Protein AF-R0EHL7-F1 (afdb_monomer_lite)

InterPro domains:
  IPR010985 Ribbon-helix-helix [SSF47598] (7-59)

Sequence (106 aa):
MADGELILTLDAALAERLRLRAEAAGLSVEAYAHDILRRDVDPPGLAERETRWDGRLRPRSPEDDLDQNSKAYSDYIERICDEAERSGGVPWEQVRARLRNFGQPR

Structure (mmCIF, N/CA/C/O backbone):
data_AF-R0EHL7-F1
#
_entry.id   AF-R0EHL7-F1
#
loop_
_atom_site.group_PDB
_atom_site.id
_atom_site.type_symbol
_atom_site.label_atom_id
_atom_site.label_alt_id
_atom_site.label_comp_id
_atom_site.label_asym_id
_atom_site.label_entity_id
_atom_site.label_seq_id
_atom_site.pdbx_PDB_ins_code
_atom_site.Cartn_x
_atom_site.Cartn_y
_atom_site.Cartn_z
_atom_site.occupancy
_atom_site.B_iso_or_equiv
_atom_site.auth_seq_id
_atom_site.auth_comp_id
_atom_site.auth_asym_id
_atom_site.auth_atom_id
_atom_site.pdbx_PDB_model_num
ATOM 1 N N . MET A 1 1 ? 15.352 25.993 11.516 1.00 42.12 1 MET A N 1
ATOM 2 C CA . MET A 1 1 ? 14.539 24.825 11.900 1.00 42.12 1 MET A CA 1
ATOM 3 C C . MET A 1 1 ? 13.175 25.390 12.240 1.00 42.12 1 MET A C 1
ATOM 5 O O . MET A 1 1 ? 13.074 26.061 13.253 1.00 42.12 1 MET A O 1
ATOM 9 N N . ALA A 1 2 ? 12.218 25.339 11.315 1.00 47.38 2 ALA A N 1
ATOM 10 C CA . ALA A 1 2 ? 10.883 25.863 11.586 1.00 47.38 2 ALA A CA 1
ATOM 11 C C . ALA A 1 2 ? 10.076 24.737 12.232 1.00 47.38 2 ALA A C 1
ATOM 13 O O . ALA A 1 2 ? 9.847 23.721 11.579 1.00 47.38 2 ALA A O 1
ATOM 14 N N . ASP A 1 3 ? 9.688 24.912 13.492 1.00 60.44 3 ASP A N 1
ATOM 15 C CA . ASP A 1 3 ? 8.642 24.097 14.102 1.00 60.44 3 ASP A CA 1
ATOM 16 C C . ASP A 1 3 ? 7.330 24.489 13.415 1.00 60.44 3 ASP A C 1
ATOM 18 O O . ASP A 1 3 ? 6.743 25.536 13.689 1.00 60.44 3 ASP A O 1
ATOM 22 N N . GLY A 1 4 ? 6.949 23.717 12.398 1.00 75.31 4 GLY A N 1
ATOM 23 C CA . GLY A 1 4 ? 5.712 23.929 11.659 1.00 75.31 4 GLY A CA 1
ATOM 24 C C . GLY A 1 4 ? 4.547 23.319 12.424 1.00 75.31 4 GLY A C 1
ATOM 25 O O . GLY A 1 4 ? 4.360 22.107 12.380 1.00 75.31 4 GLY A O 1
ATOM 26 N N . GLU A 1 5 ? 3.764 24.143 13.115 1.00 82.69 5 GLU A N 1
ATOM 27 C CA . GLU A 1 5 ? 2.466 23.729 13.650 1.00 82.69 5 GLU A CA 1
ATOM 28 C C . GLU A 1 5 ? 1.447 23.613 12.504 1.00 82.69 5 GLU A C 1
ATOM 30 O O . GLU A 1 5 ? 1.378 24.482 11.628 1.00 82.69 5 GLU A O 1
ATOM 35 N N . LEU A 1 6 ? 0.655 22.536 12.496 1.00 82.06 6 LEU A N 1
ATOM 36 C CA . LEU A 1 6 ? -0.374 22.294 11.487 1.00 82.06 6 LEU A CA 1
ATOM 37 C C . LEU A 1 6 ? -1.704 21.955 12.164 1.00 82.06 6 LEU A C 1
ATOM 39 O O . LEU A 1 6 ? -1.808 20.982 12.907 1.00 82.06 6 LEU A O 1
ATOM 43 N N . ILE A 1 7 ? -2.733 22.754 11.878 1.00 88.94 7 ILE A N 1
ATOM 44 C CA . ILE A 1 7 ? -4.089 22.557 12.403 1.00 88.94 7 ILE A CA 1
ATOM 45 C C . ILE A 1 7 ? -4.929 21.830 11.349 1.00 88.94 7 ILE A C 1
ATOM 47 O O . ILE A 1 7 ? -5.061 22.298 10.219 1.00 88.94 7 ILE A O 1
ATOM 51 N N . LEU A 1 8 ? -5.529 20.699 11.730 1.00 84.75 8 LEU A N 1
ATOM 52 C CA . LEU A 1 8 ? -6.421 19.910 10.877 1.00 84.75 8 LEU A CA 1
ATOM 53 C C . LEU A 1 8 ? -7.881 20.109 11.288 1.00 84.75 8 LEU A C 1
ATOM 55 O O . LEU A 1 8 ? -8.231 19.986 12.460 1.00 84.75 8 LEU A O 1
ATOM 59 N N . THR A 1 9 ? -8.751 20.367 10.313 1.00 93.62 9 THR A N 1
ATOM 60 C CA . THR A 1 9 ? -10.204 20.396 10.521 1.00 93.62 9 THR A CA 1
ATOM 61 C C . THR A 1 9 ? -10.791 19.046 10.118 1.00 93.62 9 THR A C 1
ATOM 63 O O . THR A 1 9 ? -10.634 18.622 8.975 1.00 93.62 9 THR A O 1
ATOM 66 N N . LEU A 1 10 ? -11.453 18.362 11.053 1.00 92.75 10 LEU A N 1
ATOM 67 C CA . LEU A 1 10 ? -12.040 17.036 10.841 1.00 92.75 10 LEU A CA 1
ATOM 68 C C . LEU A 1 10 ? -13.564 17.105 10.938 1.00 92.75 10 LEU A C 1
ATOM 70 O O . LEU A 1 10 ? -14.110 17.916 11.688 1.00 92.75 10 LEU A O 1
ATOM 74 N N . ASP A 1 11 ? -14.253 16.220 10.220 1.00 96.62 11 ASP A N 1
ATOM 75 C CA . ASP A 1 11 ? -15.672 15.995 10.468 1.00 96.62 11 ASP A CA 1
ATOM 76 C C . ASP A 1 11 ? -15.892 15.332 11.841 1.00 96.62 11 ASP A C 1
ATOM 78 O O . ASP A 1 11 ? -15.013 14.657 12.388 1.00 96.62 11 ASP A O 1
ATOM 82 N N . ALA A 1 12 ? -17.090 15.513 12.401 1.00 94.12 12 ALA A N 1
ATOM 83 C CA . ALA A 1 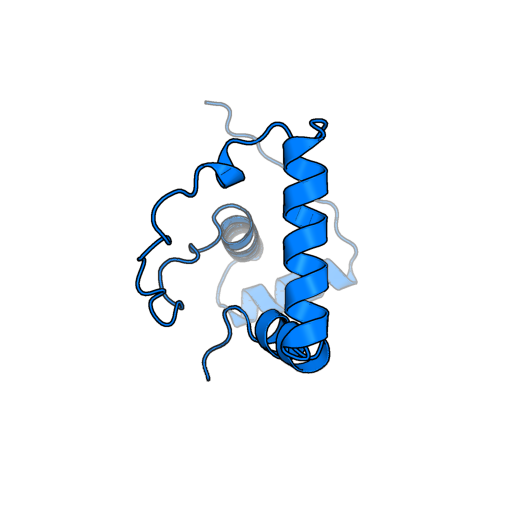12 ? -17.413 15.045 13.747 1.00 94.12 12 ALA A CA 1
ATOM 84 C C . ALA A 1 12 ? -17.287 13.518 13.907 1.00 94.12 12 ALA A C 1
ATOM 86 O O . ALA A 1 12 ? -16.868 13.040 14.961 1.00 94.12 12 ALA A O 1
ATOM 87 N N . ALA A 1 13 ? -17.610 12.739 12.869 1.00 94.62 13 ALA A N 1
ATOM 88 C CA . ALA A 1 13 ? -17.545 11.282 12.936 1.00 94.62 13 ALA A CA 1
ATOM 89 C C . ALA A 1 13 ? -16.095 10.776 12.905 1.00 94.62 13 ALA A C 1
ATOM 91 O O . ALA A 1 13 ? -15.754 9.782 13.551 1.00 94.62 13 ALA A O 1
ATOM 92 N N . LEU A 1 14 ? -15.216 11.441 12.157 1.00 92.69 14 LEU A N 1
ATOM 93 C CA . LEU A 1 14 ? -13.788 11.155 12.173 1.00 92.69 14 LEU A CA 1
ATOM 94 C C . LEU A 1 14 ? -13.140 11.573 13.498 1.00 92.69 14 LEU A C 1
ATOM 96 O O . LEU A 1 14 ? -12.376 10.781 14.051 1.00 92.69 14 LEU A O 1
ATOM 100 N N . ALA A 1 15 ? -13.493 12.743 14.035 1.00 94.50 15 ALA A N 1
ATOM 101 C CA . ALA A 1 15 ? -12.998 13.206 15.330 1.00 94.50 15 ALA A CA 1
ATOM 102 C C . ALA A 1 15 ? -13.331 12.214 16.459 1.00 94.50 15 ALA A C 1
ATOM 104 O O . ALA A 1 15 ? -12.449 11.844 17.236 1.00 94.50 15 ALA A O 1
ATOM 105 N N . GLU A 1 16 ? -14.566 11.707 16.501 1.00 95.06 16 GLU A N 1
ATOM 106 C CA . GLU A 1 16 ? -14.991 10.770 17.546 1.00 95.06 16 GLU A CA 1
ATOM 107 C C . GLU A 1 16 ? -14.304 9.405 17.428 1.00 95.06 16 GLU A C 1
ATOM 109 O O . GLU A 1 16 ? -13.822 8.847 18.414 1.00 95.06 16 GLU A O 1
ATOM 114 N N . ARG A 1 17 ? -14.163 8.876 16.205 1.00 95.25 17 ARG A N 1
ATOM 115 C CA . ARG A 1 17 ? -13.412 7.629 15.980 1.00 95.25 17 ARG A CA 1
ATOM 116 C C . ARG A 1 17 ? -11.956 7.757 16.412 1.00 95.25 17 ARG A C 1
ATOM 118 O O . ARG A 1 17 ? -11.402 6.807 16.965 1.00 95.25 17 ARG A O 1
ATOM 125 N N . LEU A 1 18 ? -11.336 8.902 16.140 1.00 94.50 18 LEU A N 1
ATOM 126 C CA . LEU A 1 18 ? -9.950 9.153 16.511 1.00 94.50 18 LEU A CA 1
ATOM 127 C C . LEU A 1 18 ? -9.799 9.250 18.034 1.00 94.50 18 LEU A C 1
ATOM 129 O O . LEU A 1 18 ? -8.883 8.650 18.590 1.00 94.50 18 LEU A O 1
ATOM 133 N N . ARG A 1 19 ? -10.750 9.903 18.710 1.00 94.12 19 ARG A N 1
ATOM 134 C CA . ARG A 1 19 ? -10.814 9.964 20.173 1.00 94.12 19 ARG A CA 1
ATOM 135 C C . ARG A 1 19 ? -10.939 8.584 20.813 1.00 94.12 19 ARG A C 1
ATOM 137 O O . ARG A 1 19 ? -10.118 8.248 21.660 1.00 94.12 19 ARG A O 1
ATOM 144 N N . LEU A 1 20 ? -11.898 7.772 20.369 1.00 97.06 20 LEU A N 1
ATOM 145 C CA . LEU A 1 20 ? -12.110 6.420 20.901 1.00 97.06 20 LEU A CA 1
ATOM 146 C C . LEU A 1 20 ? -10.874 5.531 20.727 1.00 97.06 20 LEU A C 1
ATOM 148 O O . LEU A 1 20 ? -10.539 4.741 21.607 1.00 97.06 20 LEU A O 1
ATOM 152 N N . ARG A 1 21 ? -10.174 5.654 19.594 1.00 95.31 21 ARG A N 1
ATOM 153 C CA . ARG A 1 21 ? -8.945 4.890 19.352 1.00 95.31 21 ARG A CA 1
ATOM 154 C C . ARG A 1 21 ? -7.766 5.374 20.189 1.00 95.31 21 ARG A C 1
ATOM 156 O O . ARG A 1 21 ? -7.007 4.534 20.664 1.00 95.31 21 ARG A O 1
ATOM 163 N N . ALA A 1 22 ? -7.629 6.684 20.387 1.00 95.44 22 ALA A N 1
ATOM 164 C CA . ALA A 1 22 ? -6.616 7.241 21.277 1.00 95.44 22 ALA A CA 1
ATOM 165 C C . ALA A 1 22 ? -6.840 6.769 22.723 1.00 95.44 22 ALA A C 1
ATOM 167 O O . ALA A 1 22 ? -5.911 6.279 23.359 1.00 95.44 22 ALA A O 1
ATOM 168 N N . GLU A 1 23 ? -8.089 6.806 23.195 1.00 95.56 23 GLU A N 1
ATOM 169 C CA . GLU A 1 23 ? -8.473 6.316 24.522 1.00 95.56 23 GLU A CA 1
ATOM 170 C C . GL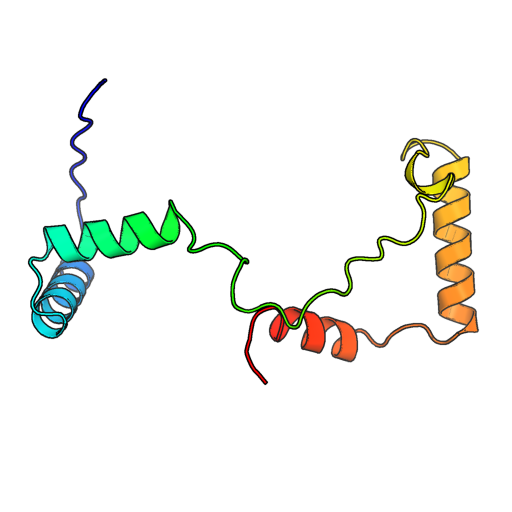U A 1 23 ? -8.207 4.814 24.680 1.00 95.56 23 GLU A C 1
ATOM 172 O O . GLU A 1 23 ? -7.588 4.400 25.659 1.00 95.56 23 GLU A O 1
ATOM 177 N N . ALA A 1 24 ? -8.575 4.001 23.685 1.00 95.62 24 ALA A N 1
ATOM 178 C CA . ALA A 1 24 ? -8.282 2.568 23.682 1.00 95.62 24 ALA A CA 1
ATOM 179 C C . ALA A 1 24 ? -6.772 2.260 23.697 1.00 95.62 24 ALA A C 1
ATOM 181 O O . ALA A 1 24 ? -6.361 1.221 24.211 1.00 95.62 24 ALA A O 1
ATOM 182 N N . ALA A 1 25 ? -5.947 3.155 23.147 1.00 92.88 25 ALA A N 1
ATOM 183 C CA . ALA A 1 25 ? -4.491 3.066 23.192 1.00 92.88 25 ALA A CA 1
ATOM 184 C C . ALA A 1 25 ? -3.877 3.668 24.474 1.00 92.88 25 ALA A C 1
ATOM 186 O O . ALA A 1 25 ? -2.665 3.575 24.658 1.00 92.88 25 ALA A O 1
ATOM 187 N N . GLY A 1 26 ? -4.679 4.288 25.350 1.00 95.38 26 GLY A N 1
ATOM 188 C CA . GLY A 1 26 ? -4.198 4.998 26.540 1.00 95.38 26 GLY A CA 1
ATOM 189 C C . GLY A 1 26 ? -3.396 6.266 26.220 1.00 95.38 26 GLY A C 1
ATOM 190 O O . GLY A 1 26 ? -2.581 6.699 27.033 1.00 95.38 26 GLY A O 1
ATOM 191 N N . LEU A 1 27 ? -3.592 6.844 25.033 1.00 95.06 27 LEU A N 1
ATOM 192 C CA . LEU A 1 27 ? -2.863 8.008 24.534 1.00 95.06 27 LEU A CA 1
ATOM 193 C C . LEU A 1 27 ? -3.769 9.239 24.458 1.00 95.06 27 LEU A C 1
ATOM 195 O O . LEU A 1 27 ? -4.994 9.140 24.362 1.00 95.06 27 LEU A O 1
ATOM 199 N N . SER A 1 28 ? -3.159 10.426 24.448 1.00 95.31 28 SER A N 1
ATOM 200 C CA . SER A 1 28 ? -3.878 11.629 24.032 1.00 95.31 28 SER A CA 1
ATOM 201 C C . SER A 1 28 ? -4.205 11.555 22.538 1.00 95.31 28 SER A C 1
ATOM 203 O O . SER A 1 28 ? -3.513 10.896 21.759 1.00 95.31 28 SER A O 1
ATOM 205 N N . VAL A 1 29 ? -5.256 12.265 22.128 1.00 93.00 29 VAL A N 1
ATOM 206 C CA . VAL A 1 29 ? -5.661 12.393 20.718 1.00 93.00 29 VAL A CA 1
ATOM 207 C C . VAL A 1 29 ? -4.500 12.862 19.836 1.00 93.00 29 VAL A C 1
ATOM 209 O O . VAL A 1 29 ? -4.266 12.291 18.774 1.00 93.00 29 VAL A O 1
ATOM 212 N N . GLU A 1 30 ? -3.746 13.856 20.300 1.00 91.81 30 GLU A N 1
ATOM 213 C CA . GLU A 1 30 ? -2.590 14.407 19.592 1.00 91.81 30 GLU A CA 1
ATOM 214 C C . GLU A 1 30 ? -1.447 13.393 19.470 1.00 91.81 30 GLU A C 1
ATOM 216 O O . GLU A 1 30 ? -0.947 13.162 18.371 1.00 91.81 30 GLU A O 1
ATOM 221 N N . ALA A 1 31 ? -1.080 12.724 20.567 1.00 93.31 31 ALA A N 1
ATOM 222 C CA . ALA A 1 31 ? -0.021 11.717 20.557 1.00 93.31 31 ALA A CA 1
ATOM 223 C C . ALA A 1 31 ? -0.375 10.530 19.650 1.00 93.31 31 ALA A C 1
ATOM 225 O O . ALA A 1 31 ? 0.481 10.027 18.924 1.00 93.31 31 ALA A O 1
ATOM 226 N N . TYR A 1 32 ? -1.642 10.112 19.651 1.00 93.94 32 TYR A N 1
ATOM 227 C CA . TYR A 1 32 ? -2.131 9.056 18.772 1.00 93.94 32 TYR A CA 1
ATOM 228 C C . TYR A 1 32 ? -2.117 9.475 17.294 1.00 93.94 32 TYR A C 1
ATOM 230 O O . TYR A 1 32 ? -1.677 8.707 16.439 1.00 93.94 32 TYR A O 1
ATOM 238 N N . ALA A 1 33 ? -2.548 10.701 16.980 1.00 92.00 33 ALA A N 1
ATOM 239 C CA . ALA A 1 33 ? -2.489 11.236 15.621 1.00 92.00 33 ALA A CA 1
ATOM 240 C C . ALA A 1 33 ? -1.041 11.356 15.121 1.00 92.00 33 ALA A C 1
ATOM 242 O O . ALA A 1 33 ? -0.747 10.966 13.992 1.00 92.00 33 ALA A O 1
ATOM 243 N N . HIS A 1 34 ? -0.129 11.830 15.972 1.00 90.81 34 HIS A N 1
ATOM 244 C CA . HIS A 1 34 ? 1.290 11.929 15.650 1.00 90.81 34 HIS A CA 1
ATOM 245 C C . HIS A 1 34 ? 1.927 10.551 15.422 1.00 90.81 34 HIS A C 1
ATOM 247 O O . HIS A 1 34 ? 2.713 10.393 14.495 1.00 90.81 34 HIS A O 1
ATOM 253 N N . ASP A 1 35 ? 1.585 9.536 16.221 1.00 89.06 35 ASP A N 1
ATOM 254 C CA . ASP A 1 35 ? 2.061 8.159 16.021 1.00 89.06 35 ASP A CA 1
ATOM 255 C C . ASP A 1 35 ? 1.593 7.578 14.676 1.00 89.06 35 ASP A C 1
ATOM 257 O O . ASP A 1 35 ? 2.401 7.016 13.940 1.00 89.06 35 ASP A O 1
ATOM 261 N N . ILE A 1 36 ? 0.323 7.775 14.300 1.00 88.75 36 ILE A N 1
ATOM 262 C CA . ILE A 1 36 ? -0.186 7.347 12.984 1.00 88.75 36 ILE A CA 1
ATOM 263 C C . ILE A 1 36 ? 0.555 8.062 11.853 1.00 88.75 36 ILE A C 1
ATOM 265 O O . ILE A 1 36 ? 1.099 7.403 10.971 1.00 88.75 36 ILE A O 1
ATOM 269 N N . LEU A 1 37 ? 0.609 9.398 11.890 1.00 87.81 37 LEU A N 1
ATOM 270 C CA . LEU A 1 37 ? 1.258 10.184 10.839 1.00 87.81 37 LEU A CA 1
ATOM 271 C C . LEU A 1 37 ? 2.740 9.838 10.725 1.00 87.81 37 LEU A C 1
ATOM 273 O O . LEU A 1 37 ? 3.267 9.739 9.621 1.00 87.81 37 LEU A O 1
ATOM 277 N N . ARG A 1 38 ? 3.408 9.591 11.853 1.00 86.00 38 ARG A N 1
ATOM 278 C CA . ARG A 1 38 ? 4.796 9.149 11.855 1.00 86.00 38 ARG A CA 1
ATOM 279 C C . ARG A 1 38 ? 4.957 7.784 11.200 1.00 86.00 38 ARG A C 1
ATOM 281 O O . ARG A 1 38 ? 5.882 7.637 10.426 1.00 86.00 38 ARG A O 1
ATOM 288 N N . ARG A 1 39 ? 4.087 6.806 11.458 1.00 78.75 39 ARG A N 1
ATOM 289 C CA . ARG A 1 39 ? 4.164 5.482 10.806 1.00 78.75 39 ARG A CA 1
ATOM 290 C C . ARG A 1 39 ? 3.965 5.547 9.293 1.00 78.75 39 ARG A C 1
ATOM 292 O O . ARG A 1 39 ? 4.494 4.695 8.587 1.00 78.75 39 ARG A O 1
ATOM 299 N N . ASP A 1 40 ? 3.200 6.524 8.813 1.00 76.12 40 ASP A N 1
ATOM 300 C CA . ASP A 1 40 ? 2.959 6.717 7.381 1.00 76.12 40 ASP A CA 1
ATOM 301 C C . ASP A 1 40 ? 4.077 7.537 6.702 1.00 76.12 40 ASP A C 1
ATOM 303 O O . ASP A 1 40 ? 4.397 7.289 5.540 1.00 76.12 40 ASP A O 1
ATOM 307 N N . VAL A 1 41 ? 4.685 8.498 7.412 1.00 71.88 41 VAL A N 1
ATOM 308 C CA . VAL A 1 41 ? 5.779 9.359 6.907 1.00 71.88 41 VAL A CA 1
ATOM 309 C C . VAL A 1 41 ? 7.159 8.709 7.063 1.00 71.88 41 VAL A C 1
ATOM 311 O O . VAL A 1 41 ? 7.966 8.768 6.137 1.00 71.88 41 VAL A O 1
ATOM 314 N N . ASP A 1 42 ? 7.412 8.072 8.206 1.00 59.50 42 ASP A N 1
ATOM 315 C CA . ASP A 1 42 ? 8.501 7.127 8.449 1.00 59.50 42 ASP A CA 1
ATOM 316 C C . ASP A 1 42 ? 7.907 5.717 8.293 1.00 59.50 42 ASP A C 1
ATOM 318 O O . ASP A 1 42 ? 7.579 5.087 9.308 1.00 59.50 42 ASP A O 1
ATOM 322 N N . PRO A 1 43 ? 7.718 5.192 7.063 1.00 54.84 43 PRO A N 1
ATOM 323 C CA . PRO A 1 43 ? 7.297 3.809 6.918 1.00 54.84 43 PRO A CA 1
ATOM 324 C C . PRO A 1 43 ? 8.281 2.949 7.723 1.00 54.84 43 PRO A C 1
ATOM 326 O O . PRO A 1 43 ? 9.485 3.015 7.438 1.00 54.84 43 PRO A O 1
ATOM 329 N N . PRO A 1 44 ? 7.832 2.173 8.739 1.00 51.12 44 PRO A N 1
ATOM 330 C CA . PRO A 1 44 ? 8.691 1.179 9.356 1.00 51.12 44 PRO A CA 1
ATOM 331 C C . PRO A 1 44 ? 9.160 0.324 8.196 1.00 51.12 44 PRO A C 1
ATOM 333 O O . PRO A 1 44 ? 8.338 -0.233 7.465 1.00 51.12 44 PRO A O 1
ATOM 336 N N . GLY A 1 45 ? 10.465 0.392 7.938 1.00 43.97 45 GLY A N 1
ATOM 337 C CA . GLY A 1 45 ? 11.007 -0.000 6.655 1.00 43.97 45 GLY A CA 1
ATOM 338 C C . GLY A 1 45 ? 10.512 -1.381 6.246 1.00 43.97 45 GLY A C 1
ATOM 339 O O . GLY A 1 45 ? 10.236 -2.246 7.080 1.00 43.97 45 GLY A O 1
ATOM 340 N N . LEU A 1 46 ? 10.528 -1.618 4.943 1.00 44.16 46 LEU A N 1
ATOM 341 C CA . LEU A 1 46 ? 10.569 -2.940 4.311 1.00 44.16 46 LEU A CA 1
ATOM 342 C C . LEU A 1 46 ? 11.615 -3.924 4.914 1.00 44.16 46 LEU A C 1
ATOM 344 O O . LEU A 1 46 ? 11.852 -4.984 4.356 1.00 44.16 46 LEU A O 1
ATOM 348 N N . ALA A 1 47 ? 12.262 -3.612 6.038 1.00 48.94 47 ALA A N 1
ATOM 349 C CA . ALA A 1 47 ? 13.457 -4.250 6.552 1.00 48.94 47 ALA A CA 1
ATOM 350 C C . ALA A 1 47 ? 13.233 -5.505 7.418 1.00 48.94 47 ALA A C 1
ATOM 352 O O . ALA A 1 47 ? 14.207 -6.205 7.666 1.00 48.94 47 ALA A O 1
ATOM 353 N N . GLU A 1 48 ? 12.017 -5.845 7.870 1.00 45.25 48 GLU A N 1
ATOM 354 C CA . GLU A 1 48 ? 11.864 -6.958 8.841 1.00 45.25 48 GLU A CA 1
ATOM 355 C C . GLU A 1 48 ? 10.848 -8.053 8.472 1.00 45.25 48 GLU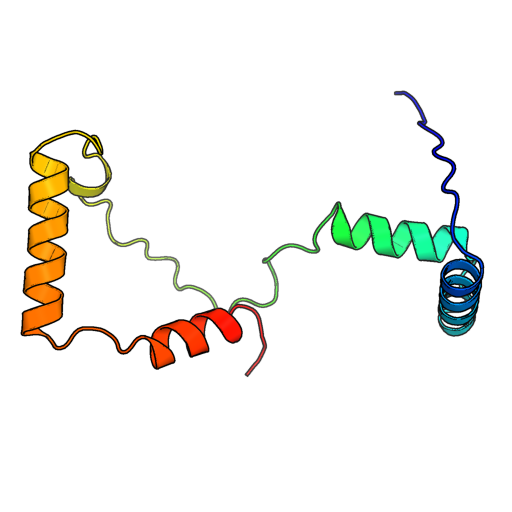 A C 1
ATOM 357 O O . GLU A 1 48 ? 10.681 -9.017 9.218 1.00 45.25 48 GLU A O 1
ATOM 362 N N . ARG A 1 49 ? 10.184 -7.970 7.312 1.00 40.25 49 ARG A N 1
ATOM 363 C CA . ARG A 1 49 ? 9.200 -8.988 6.869 1.00 40.25 49 ARG A CA 1
ATOM 364 C C . ARG A 1 49 ? 9.470 -9.583 5.496 1.00 40.25 49 ARG A C 1
ATOM 366 O O . ARG A 1 49 ? 8.595 -10.219 4.910 1.00 40.25 49 ARG A O 1
ATOM 373 N N . GLU A 1 50 ? 10.677 -9.421 4.978 1.00 41.53 50 GLU A N 1
ATOM 374 C CA . GLU A 1 50 ? 11.064 -10.144 3.780 1.00 41.53 50 GLU A CA 1
ATOM 375 C C . GLU A 1 50 ? 11.437 -11.577 4.155 1.00 41.53 50 GLU A C 1
ATOM 377 O O . GLU A 1 50 ? 12.349 -11.837 4.942 1.00 41.53 50 GLU A O 1
ATOM 382 N N . THR A 1 51 ? 10.757 -12.540 3.534 1.00 46.09 51 THR A N 1
ATOM 383 C CA . THR A 1 51 ? 11.426 -13.810 3.250 1.00 46.09 51 THR A CA 1
ATOM 384 C C . THR A 1 51 ? 12.635 -13.410 2.420 1.00 46.09 51 THR A C 1
ATOM 386 O O . THR A 1 51 ? 12.434 -12.953 1.300 1.00 46.09 51 THR A O 1
ATOM 389 N N . ARG A 1 52 ? 13.838 -13.453 3.012 1.00 43.78 52 ARG A N 1
ATOM 390 C CA . ARG A 1 52 ? 15.087 -12.952 2.424 1.00 43.78 52 ARG A CA 1
ATOM 391 C C . ARG A 1 52 ? 15.096 -13.199 0.920 1.00 43.78 52 ARG A C 1
ATOM 393 O O . ARG A 1 52 ? 15.266 -14.336 0.481 1.00 43.78 52 ARG A O 1
ATOM 400 N N . TRP A 1 53 ? 14.931 -12.127 0.151 1.00 49.38 53 TRP A N 1
ATOM 401 C CA . TRP A 1 53 ? 15.382 -12.107 -1.225 1.00 49.38 53 TRP A CA 1
ATOM 402 C C . TRP A 1 53 ? 16.862 -12.496 -1.173 1.00 49.38 53 TRP A C 1
ATOM 404 O O . TRP A 1 53 ? 17.643 -11.870 -0.451 1.00 49.38 53 TRP A O 1
ATOM 414 N N . ASP A 1 54 ? 17.262 -13.580 -1.841 1.00 55.41 54 ASP A N 1
ATOM 415 C CA . ASP A 1 54 ? 18.638 -14.084 -1.740 1.00 55.41 54 ASP A CA 1
ATOM 416 C C . ASP A 1 54 ? 19.668 -13.117 -2.348 1.00 55.41 54 ASP A C 1
ATOM 418 O O . ASP A 1 54 ? 20.874 -13.344 -2.237 1.00 55.41 54 ASP A O 1
ATOM 422 N N . GLY A 1 55 ? 19.209 -11.992 -2.912 1.00 47.94 55 GLY A N 1
ATOM 423 C CA . GLY A 1 55 ? 20.039 -10.831 -3.203 1.00 47.94 55 GLY A CA 1
ATOM 424 C C . GLY A 1 55 ? 21.011 -11.067 -4.338 1.00 47.94 55 GLY A C 1
ATOM 425 O O . GLY A 1 55 ? 21.756 -10.154 -4.691 1.00 47.94 55 GLY A O 1
ATOM 426 N N . ARG A 1 56 ? 20.989 -12.244 -4.969 1.00 47.66 56 ARG A N 1
ATOM 427 C CA . ARG A 1 56 ? 21.634 -12.406 -6.257 1.00 47.66 56 ARG A CA 1
ATOM 428 C C . ARG A 1 56 ? 20.737 -11.727 -7.269 1.00 47.66 56 ARG A C 1
ATOM 430 O O . ARG A 1 56 ? 19.960 -12.357 -7.977 1.00 47.66 56 ARG A O 1
ATOM 437 N N . LEU A 1 57 ? 20.887 -10.402 -7.342 1.00 53.84 57 LEU A N 1
ATOM 438 C CA . LEU A 1 57 ? 20.732 -9.705 -8.604 1.00 53.84 57 LEU A CA 1
ATOM 439 C C . LEU A 1 57 ? 21.385 -10.609 -9.643 1.00 53.84 57 LEU A C 1
ATOM 441 O O . LEU A 1 57 ? 22.559 -10.977 -9.503 1.00 53.84 57 LEU A O 1
ATOM 445 N N . ARG A 1 58 ? 20.603 -11.028 -10.640 1.00 62.62 58 ARG A N 1
ATOM 446 C CA . ARG A 1 58 ? 21.203 -11.605 -11.835 1.00 62.62 58 ARG A CA 1
ATOM 447 C C . ARG A 1 58 ? 22.324 -10.641 -12.250 1.00 62.62 58 ARG A C 1
ATOM 449 O O . ARG A 1 58 ? 22.116 -9.426 -12.141 1.00 62.62 58 ARG A O 1
ATOM 456 N N . PRO A 1 59 ? 23.511 -11.143 -12.628 1.00 72.00 59 PRO A N 1
ATOM 457 C CA . PRO A 1 59 ? 24.561 -10.280 -13.143 1.00 72.00 59 PRO A CA 1
ATOM 458 C C . PRO A 1 59 ? 23.943 -9.316 -14.151 1.00 72.00 59 PRO A C 1
ATOM 460 O O . PRO A 1 59 ? 23.116 -9.748 -14.958 1.00 72.00 59 PRO A O 1
ATOM 463 N N . ARG A 1 60 ? 24.284 -8.028 -14.034 1.00 70.50 60 ARG A N 1
ATOM 464 C CA . ARG A 1 60 ? 23.760 -6.976 -14.910 1.00 70.50 60 ARG A CA 1
ATOM 465 C C . ARG A 1 60 ? 23.873 -7.465 -16.353 1.00 70.50 60 ARG A C 1
ATOM 467 O O . ARG A 1 60 ? 24.971 -7.811 -16.794 1.00 70.50 60 ARG A O 1
ATOM 474 N N . SER A 1 61 ? 22.740 -7.577 -17.036 1.00 76.94 61 SER A N 1
ATOM 475 C CA . SER A 1 61 ? 22.726 -7.956 -18.444 1.00 76.94 61 SER A CA 1
ATOM 476 C C . SER A 1 61 ? 23.078 -6.714 -19.262 1.00 76.94 61 SER A C 1
ATOM 478 O O . SER A 1 61 ? 22.647 -5.622 -18.895 1.00 76.94 61 SER A O 1
ATOM 480 N N . PRO A 1 62 ? 23.793 -6.839 -20.392 1.00 80.88 62 PRO A N 1
ATOM 481 C CA . PRO A 1 62 ? 23.947 -5.738 -21.348 1.00 80.88 62 PRO A CA 1
ATOM 482 C C . PRO A 1 62 ? 22.604 -5.126 -21.780 1.00 80.88 62 PRO A C 1
ATOM 484 O O . PRO A 1 62 ? 22.535 -3.962 -22.160 1.00 80.88 62 PRO A O 1
ATOM 487 N N . GLU A 1 63 ? 21.532 -5.915 -21.699 1.00 83.75 63 GLU A N 1
ATOM 488 C CA . GLU A 1 63 ? 20.165 -5.513 -22.029 1.00 83.75 63 GLU A CA 1
ATOM 489 C C . GLU A 1 63 ? 19.555 -4.543 -21.003 1.00 83.75 63 GLU A C 1
ATOM 491 O O . GLU A 1 63 ? 18.648 -3.788 -21.347 1.00 83.75 63 GLU A O 1
ATOM 496 N N . ASP A 1 64 ? 20.071 -4.520 -19.766 1.00 83.06 64 ASP A N 1
ATOM 497 C CA . ASP A 1 64 ? 19.612 -3.609 -18.709 1.00 83.06 64 ASP A CA 1
ATOM 498 C C . ASP A 1 64 ? 20.067 -2.150 -18.966 1.00 83.06 64 ASP A C 1
ATOM 500 O O . ASP A 1 64 ? 19.497 -1.222 -18.394 1.00 83.06 64 ASP A O 1
ATOM 504 N N . ASP A 1 65 ? 21.070 -1.942 -19.830 1.00 88.25 65 ASP A N 1
ATOM 505 C CA . ASP A 1 65 ? 21.629 -0.629 -20.196 1.00 88.25 65 ASP A CA 1
ATOM 506 C C . ASP A 1 65 ? 21.116 -0.105 -21.550 1.00 88.25 65 ASP A C 1
ATOM 508 O O . ASP A 1 65 ? 21.562 0.939 -22.033 1.00 88.25 65 ASP A O 1
ATOM 512 N N . LEU A 1 66 ? 20.190 -0.826 -22.187 1.00 89.25 66 LEU A N 1
ATOM 513 C CA . LEU A 1 66 ? 19.626 -0.410 -23.464 1.00 89.25 66 LEU A CA 1
ATOM 514 C C . LEU A 1 66 ? 18.742 0.825 -23.288 1.00 89.25 66 LEU A C 1
ATOM 516 O O . LEU A 1 66 ? 17.879 0.887 -22.410 1.00 89.25 66 LEU A O 1
ATOM 520 N N . ASP A 1 67 ? 18.919 1.793 -24.183 1.00 91.25 67 ASP A N 1
ATOM 521 C CA . ASP A 1 67 ? 17.996 2.914 -24.289 1.00 91.25 67 ASP A CA 1
ATOM 522 C C . ASP A 1 67 ? 16.604 2.399 -24.680 1.00 91.25 67 ASP A C 1
ATOM 524 O O . ASP A 1 67 ? 16.460 1.668 -25.663 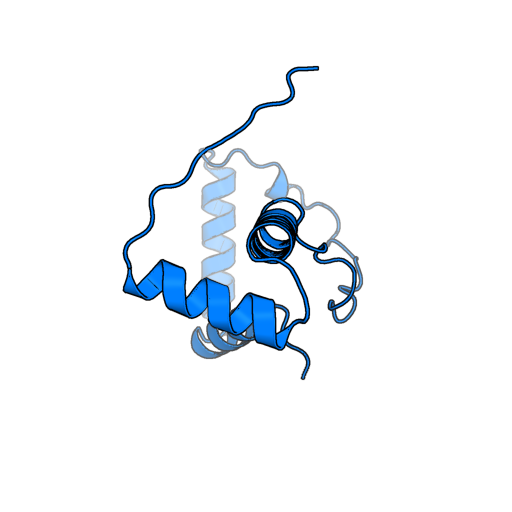1.00 91.25 67 ASP A O 1
ATOM 528 N N . GLN A 1 68 ? 15.578 2.791 -23.924 1.00 88.44 68 GLN A N 1
ATOM 5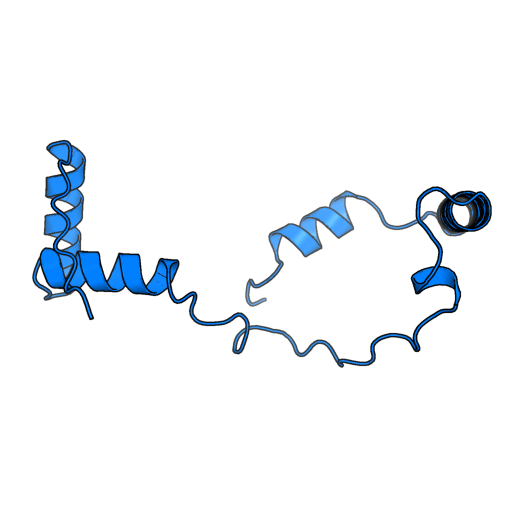29 C CA . GLN A 1 68 ? 14.215 2.271 -24.081 1.00 88.44 68 GLN A CA 1
ATOM 530 C C . GLN A 1 68 ? 13.567 2.648 -25.422 1.00 88.44 68 GLN A C 1
ATOM 532 O O . GLN A 1 68 ? 12.624 1.987 -25.848 1.00 88.44 68 GLN A O 1
ATOM 537 N N . ASN A 1 69 ? 14.072 3.680 -26.104 1.00 91.56 69 ASN A N 1
ATOM 538 C CA . ASN A 1 69 ? 13.599 4.087 -27.427 1.00 91.56 69 ASN A CA 1
ATOM 539 C C . ASN A 1 69 ? 14.433 3.470 -28.559 1.00 91.56 69 ASN A C 1
ATOM 541 O O . ASN A 1 69 ? 14.175 3.729 -29.737 1.00 91.56 69 ASN A O 1
ATOM 545 N N . SER A 1 70 ? 15.454 2.677 -28.231 1.00 93.06 70 SER A N 1
ATOM 546 C CA . SER A 1 70 ? 16.295 2.027 -29.225 1.00 93.06 70 SER A CA 1
ATOM 547 C C . SER A 1 70 ? 15.627 0.785 -29.806 1.00 93.06 70 SER A C 1
ATOM 549 O O . SER A 1 70 ? 14.933 0.033 -29.120 1.00 93.06 70 SER A O 1
ATOM 551 N N . LYS A 1 71 ? 15.934 0.502 -31.075 1.00 93.38 71 LYS A N 1
ATOM 552 C CA . LYS A 1 71 ? 15.540 -0.756 -31.721 1.00 93.38 71 LYS A CA 1
ATOM 553 C C . LYS A 1 71 ? 16.072 -1.986 -30.964 1.00 93.38 71 LYS A C 1
ATOM 555 O O . LYS A 1 71 ? 15.417 -3.014 -30.901 1.00 93.38 71 LYS A O 1
ATOM 560 N N . ALA A 1 72 ? 17.257 -1.886 -30.363 1.00 90.62 72 ALA A N 1
ATOM 561 C CA . ALA A 1 72 ? 17.830 -2.988 -29.595 1.00 90.62 72 ALA A CA 1
ATOM 562 C C . ALA A 1 72 ? 16.980 -3.336 -28.360 1.00 90.62 72 ALA A C 1
ATOM 564 O O . ALA A 1 72 ? 16.827 -4.512 -28.037 1.00 90.62 72 ALA A O 1
ATOM 565 N N . TYR A 1 73 ? 16.393 -2.331 -27.701 1.00 89.06 73 TYR A N 1
ATOM 566 C CA . TYR A 1 73 ? 15.458 -2.556 -26.602 1.00 89.06 73 TYR A CA 1
ATOM 567 C C . TYR A 1 73 ? 14.150 -3.182 -27.091 1.00 89.06 73 TYR A C 1
ATOM 569 O O . TYR A 1 73 ? 13.687 -4.147 -26.489 1.00 89.06 73 TYR A O 1
ATOM 577 N N . SER A 1 74 ? 13.580 -2.705 -28.205 1.00 90.00 74 SER A N 1
ATOM 578 C CA . SER A 1 74 ? 12.362 -3.317 -28.756 1.00 90.00 74 SER A CA 1
ATOM 579 C C . SER A 1 74 ? 12.581 -4.782 -29.146 1.00 90.00 74 SER A C 1
ATOM 581 O O . SER A 1 74 ? 11.783 -5.631 -28.760 1.00 90.00 74 SER A O 1
ATOM 583 N N . ASP A 1 75 ? 13.699 -5.095 -29.808 1.00 94.69 75 ASP A N 1
ATOM 584 C CA . ASP A 1 75 ? 14.055 -6.468 -30.193 1.00 94.69 75 ASP A CA 1
ATOM 585 C C . ASP A 1 75 ? 14.244 -7.371 -28.952 1.00 94.69 75 ASP A C 1
ATOM 587 O O . ASP A 1 75 ? 13.883 -8.550 -28.956 1.00 94.69 75 ASP A O 1
ATOM 591 N N . TYR A 1 76 ? 14.791 -6.826 -27.857 1.00 93.25 76 TYR A N 1
ATOM 592 C CA . TYR A 1 76 ? 14.922 -7.540 -26.584 1.00 93.25 76 TYR A CA 1
ATOM 593 C C . TYR A 1 76 ? 13.560 -7.872 -25.959 1.00 93.25 76 TYR A C 1
ATOM 595 O O . TYR A 1 76 ? 13.356 -8.995 -25.489 1.00 93.25 76 TYR A O 1
ATOM 603 N N . ILE A 1 77 ? 12.617 -6.926 -25.983 1.00 91.81 77 ILE A N 1
ATOM 604 C CA . ILE A 1 77 ? 11.253 -7.144 -25.489 1.00 91.81 77 ILE A CA 1
ATOM 605 C C . ILE A 1 77 ? 10.525 -8.195 -26.333 1.00 91.81 77 ILE A C 1
ATOM 607 O O . ILE A 1 77 ? 9.918 -9.103 -25.765 1.00 91.81 77 ILE A O 1
ATOM 611 N N . GLU A 1 78 ? 10.636 -8.134 -27.660 1.00 93.44 78 GLU A N 1
ATOM 612 C CA . GLU A 1 78 ? 10.060 -9.147 -28.556 1.00 93.44 78 GLU A CA 1
ATOM 613 C C . GLU A 1 78 ? 10.603 -10.547 -28.242 1.00 93.44 78 GLU A C 1
ATOM 615 O O . GLU A 1 78 ? 9.832 -11.492 -28.082 1.00 93.44 78 GLU A O 1
ATOM 620 N N . ARG A 1 79 ? 11.916 -10.676 -28.014 1.00 93.00 79 ARG A N 1
ATOM 621 C CA . ARG A 1 79 ? 12.532 -11.955 -27.633 1.00 93.00 79 ARG A CA 1
ATOM 622 C C . ARG A 1 79 ? 11.965 -12.520 -26.325 1.00 93.00 79 ARG A C 1
ATOM 624 O O . ARG A 1 79 ? 11.789 -13.734 -26.214 1.00 93.00 79 ARG A O 1
ATOM 631 N N . ILE A 1 80 ? 11.688 -11.664 -25.337 1.00 89.69 80 ILE A N 1
ATOM 632 C CA . ILE A 1 80 ? 11.047 -12.075 -24.077 1.00 89.69 80 ILE A CA 1
ATOM 633 C C . ILE A 1 80 ? 9.625 -12.583 -24.340 1.00 89.69 80 ILE A C 1
ATOM 635 O O . ILE A 1 80 ? 9.227 -13.602 -23.773 1.00 89.69 80 ILE A O 1
ATOM 639 N N . CYS A 1 81 ? 8.862 -11.897 -25.192 1.00 87.81 81 CYS A N 1
ATOM 640 C CA . CYS A 1 81 ? 7.511 -12.313 -25.565 1.00 87.81 81 CYS A CA 1
ATOM 641 C C . CYS A 1 81 ? 7.516 -13.678 -26.264 1.00 87.81 81 CYS A C 1
ATOM 643 O O . CYS A 1 81 ? 6.802 -14.581 -25.825 1.00 87.81 81 CYS A O 1
ATOM 645 N N . ASP A 1 82 ? 8.395 -13.875 -27.247 1.00 93.56 82 ASP A N 1
ATOM 646 C CA . ASP A 1 82 ? 8.550 -15.154 -27.950 1.00 93.56 82 ASP A CA 1
ATOM 647 C C . ASP A 1 82 ? 8.914 -16.300 -26.992 1.00 93.56 82 ASP A C 1
ATOM 649 O O . ASP A 1 82 ? 8.489 -17.448 -27.151 1.00 93.56 82 ASP A O 1
ATOM 653 N N . GLU A 1 83 ? 9.743 -16.020 -25.985 1.00 90.25 83 GLU A N 1
ATOM 654 C CA . GLU A 1 83 ? 10.111 -16.996 -24.961 1.00 90.25 83 GLU A CA 1
ATOM 655 C C . GLU A 1 83 ? 8.973 -17.313 -23.994 1.00 90.25 83 GLU A C 1
ATOM 657 O O . GLU A 1 83 ? 8.785 -18.479 -23.627 1.00 90.25 83 GLU A O 1
ATOM 662 N N . ALA A 1 84 ? 8.178 -16.315 -23.618 1.00 87.56 84 ALA A N 1
ATOM 663 C CA . ALA A 1 84 ? 6.987 -16.526 -22.813 1.00 87.56 84 ALA A CA 1
ATOM 664 C C . ALA A 1 84 ? 5.967 -17.393 -23.563 1.00 87.56 84 ALA A C 1
ATOM 666 O O . ALA A 1 84 ? 5.456 -18.354 -22.995 1.00 87.56 84 ALA A O 1
ATOM 667 N N . GLU A 1 85 ? 5.730 -17.134 -24.849 1.00 88.12 85 GLU A N 1
ATOM 668 C CA . GLU A 1 85 ? 4.840 -17.960 -25.673 1.00 88.12 85 GLU A CA 1
ATOM 669 C C . GLU A 1 85 ? 5.336 -19.407 -25.774 1.00 88.12 85 GLU A C 1
ATOM 671 O O . GLU A 1 85 ? 4.563 -20.351 -25.606 1.00 88.12 85 GLU A O 1
ATOM 676 N N . ARG A 1 86 ? 6.647 -19.597 -25.955 1.00 89.81 86 ARG A N 1
ATOM 677 C CA . ARG A 1 86 ? 7.268 -20.927 -26.041 1.00 89.81 86 ARG A CA 1
ATOM 678 C C . ARG A 1 86 ? 7.218 -21.711 -24.730 1.00 89.81 86 ARG A C 1
ATOM 680 O O . ARG A 1 86 ? 7.041 -22.926 -24.750 1.00 89.81 86 ARG A O 1
ATOM 687 N N . SER A 1 87 ? 7.423 -21.040 -23.599 1.00 90.00 87 SER A N 1
ATOM 688 C CA . SER A 1 87 ? 7.450 -21.660 -22.264 1.00 90.00 87 SER A CA 1
ATOM 689 C C . SER A 1 87 ? 6.067 -21.765 -21.613 1.00 90.00 87 SER A C 1
ATOM 691 O O . SER A 1 87 ? 5.936 -22.369 -20.549 1.00 90.00 87 SER A O 1
ATOM 693 N N . GLY A 1 88 ? 5.037 -21.184 -22.238 1.00 85.38 88 GLY A N 1
ATOM 694 C CA . GLY A 1 88 ? 3.698 -21.032 -21.666 1.00 85.38 88 GLY A CA 1
ATOM 695 C C . GLY A 1 88 ? 3.581 -19.880 -20.659 1.00 85.38 88 GLY A C 1
ATOM 696 O O . GLY A 1 88 ? 2.496 -19.643 -20.125 1.00 85.38 88 GLY A O 1
ATOM 697 N N . GLY A 1 89 ? 4.674 -19.150 -20.416 1.00 84.25 89 GLY A N 1
ATOM 698 C CA . GLY A 1 89 ? 4.725 -17.974 -19.560 1.00 84.25 89 GLY A CA 1
ATOM 699 C C . GLY A 1 89 ? 4.359 -18.265 -18.104 1.00 84.25 89 GLY A C 1
ATOM 700 O O . GLY A 1 89 ? 4.346 -19.403 -17.634 1.00 84.25 89 GLY A O 1
ATOM 701 N N . VAL A 1 90 ? 4.059 -17.201 -17.358 1.00 83.62 90 VAL A N 1
ATOM 702 C CA . VAL A 1 90 ? 3.560 -17.307 -15.982 1.00 83.62 90 VAL A CA 1
ATOM 703 C C . VAL A 1 90 ? 2.098 -16.861 -15.958 1.00 83.62 90 VAL A C 1
ATOM 705 O O . VAL A 1 90 ? 1.819 -15.717 -16.321 1.00 83.62 90 VAL A O 1
ATOM 708 N N . PRO A 1 91 ? 1.152 -17.703 -15.497 1.00 85.81 91 PRO A N 1
ATOM 709 C CA . PRO A 1 91 ? -0.252 -17.321 -15.414 1.00 85.81 91 PRO A CA 1
ATOM 710 C C . PRO A 1 91 ? -0.458 -16.063 -14.570 1.00 85.81 91 PRO A C 1
ATOM 712 O O . PRO A 1 91 ? 0.050 -15.958 -13.448 1.00 85.81 91 PRO A O 1
ATOM 715 N N . TRP A 1 92 ? -1.270 -15.135 -15.078 1.00 80.81 92 TRP A N 1
ATOM 716 C CA . TRP A 1 92 ? -1.513 -13.853 -14.418 1.00 80.81 92 TRP A CA 1
ATOM 717 C C . TRP A 1 92 ? -2.064 -14.000 -12.995 1.00 80.81 92 TRP A C 1
ATOM 719 O O . TRP A 1 92 ? -1.663 -13.255 -12.108 1.00 80.81 92 TRP A O 1
ATOM 729 N N . GLU A 1 93 ? -2.905 -15.000 -12.724 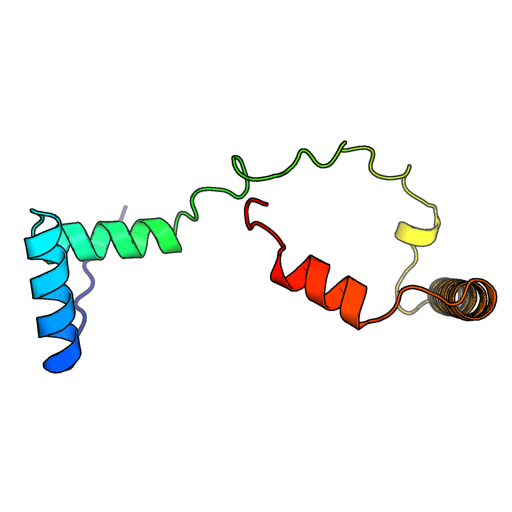1.00 84.12 93 GLU A N 1
ATOM 730 C CA . GLU A 1 93 ? -3.418 -15.243 -11.369 1.00 84.12 93 GLU A CA 1
ATOM 731 C C . GLU A 1 93 ? -2.314 -15.645 -10.382 1.00 84.12 93 GLU A C 1
ATOM 733 O O . GLU A 1 93 ? -2.360 -15.263 -9.213 1.00 84.12 93 GLU A O 1
ATOM 738 N N . GLN A 1 94 ? -1.272 -16.341 -10.847 1.00 80.31 94 GLN A N 1
ATOM 739 C CA . GLN A 1 94 ? -0.113 -16.668 -10.019 1.00 80.31 94 GLN A CA 1
ATOM 740 C C . GLN A 1 94 ? 0.722 -15.416 -9.720 1.00 80.31 94 GLN A C 1
ATOM 742 O O . GLN A 1 94 ? 1.171 -15.229 -8.588 1.00 80.31 94 GLN A O 1
ATOM 747 N N . VAL A 1 95 ? 0.896 -14.533 -10.707 1.00 82.19 95 VAL A N 1
ATOM 748 C CA . VAL A 1 95 ? 1.566 -13.235 -10.520 1.00 82.19 95 VAL A CA 1
ATOM 749 C C . VAL A 1 95 ? 0.763 -12.352 -9.567 1.00 82.19 95 VAL A C 1
ATOM 751 O O . VAL A 1 95 ? 1.302 -11.845 -8.587 1.00 82.19 95 VAL A O 1
ATOM 754 N N . ARG A 1 96 ? -0.548 -12.233 -9.782 1.00 80.19 96 ARG A N 1
ATOM 755 C CA . ARG A 1 96 ? -1.466 -11.461 -8.942 1.00 80.19 96 ARG A CA 1
ATOM 756 C C . ARG A 1 96 ? -1.494 -11.976 -7.507 1.00 80.19 96 ARG A C 1
ATOM 758 O O . ARG A 1 96 ? -1.475 -11.168 -6.585 1.00 80.19 96 ARG A O 1
ATOM 765 N N . ALA A 1 97 ? -1.524 -13.290 -7.296 1.00 76.06 97 ALA A N 1
ATOM 766 C CA . ALA A 1 97 ? -1.458 -13.871 -5.957 1.00 76.06 97 ALA A CA 1
ATOM 767 C C . ALA A 1 97 ? -0.125 -13.546 -5.266 1.00 76.06 97 ALA A C 1
ATOM 769 O O . ALA A 1 97 ? -0.113 -13.209 -4.085 1.00 76.06 97 ALA A O 1
ATOM 770 N N . ARG A 1 98 ? 0.994 -13.581 -6.002 1.00 71.69 98 ARG A N 1
ATOM 771 C CA . ARG A 1 98 ? 2.307 -13.171 -5.478 1.00 71.69 98 ARG A CA 1
ATOM 772 C C . ARG A 1 98 ? 2.354 -11.682 -5.131 1.00 71.69 98 ARG A C 1
ATOM 774 O O . ARG A 1 98 ? 2.887 -11.343 -4.085 1.00 71.69 98 ARG A O 1
ATOM 781 N N . LEU A 1 99 ? 1.756 -10.820 -5.955 1.00 76.88 99 LEU A N 1
ATOM 782 C CA . LEU A 1 99 ? 1.667 -9.377 -5.706 1.00 76.88 99 LEU A CA 1
ATOM 783 C C . LEU A 1 99 ? 0.744 -9.034 -4.531 1.00 76.88 99 LEU A C 1
ATOM 785 O O . LEU A 1 99 ? 1.056 -8.159 -3.735 1.00 76.88 99 LEU A O 1
ATOM 789 N N . ARG A 1 100 ? -0.388 -9.729 -4.389 1.00 69.12 100 ARG A N 1
ATOM 790 C CA . ARG A 1 100 ? -1.324 -9.520 -3.271 1.00 69.12 100 ARG A CA 1
ATOM 791 C C . ARG A 1 100 ? -0.764 -9.991 -1.934 1.00 69.12 100 ARG A C 1
ATOM 793 O O . ARG A 1 100 ? -1.072 -9.398 -0.909 1.00 69.12 100 ARG A O 1
ATOM 800 N N . ASN A 1 101 ? 0.070 -11.026 -1.964 1.00 62.25 101 ASN A N 1
ATOM 801 C CA . ASN A 1 101 ? 0.766 -11.544 -0.790 1.00 62.25 101 ASN A CA 1
ATOM 802 C C . ASN A 1 101 ? 2.159 -10.917 -0.618 1.00 62.25 101 ASN A C 1
ATOM 804 O O . ASN A 1 101 ? 2.952 -11.391 0.195 1.00 62.25 101 ASN A O 1
ATOM 808 N N . PHE A 1 102 ? 2.477 -9.874 -1.389 1.00 53.69 102 PHE A N 1
ATOM 809 C CA . PHE A 1 102 ? 3.743 -9.167 -1.282 1.00 53.69 102 PHE A CA 1
ATOM 810 C C . PHE A 1 102 ? 3.805 -8.472 0.086 1.00 53.69 102 PHE A C 1
ATOM 812 O O . PHE A 1 102 ? 3.010 -7.581 0.376 1.00 53.69 102 PHE A O 1
ATOM 819 N N . GLY A 1 103 ? 4.702 -8.941 0.959 1.00 51.00 103 GLY A N 1
ATOM 820 C CA . GLY A 1 103 ? 4.865 -8.428 2.325 1.00 51.00 103 GLY A CA 1
ATOM 821 C C . GLY A 1 103 ? 3.933 -9.024 3.393 1.00 51.00 103 GLY A C 1
ATOM 822 O O . GLY A 1 103 ? 3.993 -8.583 4.542 1.00 51.00 103 GLY A O 1
ATOM 823 N N . GLN A 1 104 ? 3.093 -10.020 3.071 1.00 47.62 104 GLN A N 1
ATOM 824 C CA . GLN A 1 104 ? 2.279 -10.716 4.080 1.00 47.62 104 GLN A CA 1
ATOM 825 C C . GLN A 1 104 ? 2.964 -12.009 4.563 1.00 47.62 104 GLN A C 1
ATOM 827 O O . GLN A 1 104 ? 3.428 -12.792 3.729 1.00 47.62 104 GLN A O 1
ATOM 832 N N . PRO A 1 105 ? 3.042 -12.259 5.886 1.00 48.19 105 PRO A N 1
ATOM 833 C CA . PRO A 1 105 ? 3.576 -13.512 6.414 1.00 48.19 105 PRO A CA 1
ATOM 834 C C . PRO A 1 105 ? 2.668 -14.680 6.001 1.00 48.19 105 PRO A C 1
ATOM 836 O O . PRO A 1 105 ? 1.445 -14.573 6.093 1.00 48.19 105 PRO A O 1
ATOM 839 N N . ARG A 1 106 ? 3.276 -15.766 5.511 1.00 50.66 106 ARG A N 1
ATOM 840 C CA . ARG A 1 106 ? 2.595 -17.045 5.267 1.00 50.66 106 ARG A CA 1
ATOM 841 C C . ARG A 1 106 ? 2.341 -17.790 6.567 1.00 50.66 106 ARG A C 1
ATOM 843 O O . ARG A 1 106 ? 3.233 -17.727 7.441 1.00 50.66 106 ARG A O 1
#

Secondary structure (DSSP, 8-state):
-----------HHHHHHHHHHHHHTT--HHHHHHHHHHHHHS---TTSS------------GGGGS-TTSHHHHHHHHHHHHHHHHHT---HHHHHHHHHTTT---

Foldseek 3Di:
DDPDDDDDDDDPVVLVVLCVVCVVVVHDSVVSVCVVVCCVVVVPDPPPQDPDPVPPPPPDDPLVPDDCPDPSVVVVVVVVVVVCVVVVHDDPVVVVVCVVCPRPDD

pLDDT: mean 78.66, std 17.73, range [40.25, 97.06]

Organism: NCBI:txid1292034

Radius of gyration: 23.8 Å; chains: 1; bounding box: 42×48×58 Å